Protein AF-A0A2V7VW15-F1 (afdb_monomer)

Structure (mmCIF, N/CA/C/O backbone):
data_AF-A0A2V7VW15-F1
#
_entry.id   AF-A0A2V7VW15-F1
#
loop_
_atom_site.group_PDB
_atom_site.id
_atom_site.type_symbol
_atom_site.label_atom_id
_atom_site.label_alt_id
_atom_site.label_comp_id
_atom_site.label_asym_id
_atom_site.label_entity_id
_atom_site.label_seq_id
_atom_site.pdbx_PDB_ins_code
_atom_site.Cartn_x
_atom_site.Cartn_y
_atom_site.Cartn_z
_atom_site.occupancy
_atom_site.B_iso_or_equiv
_atom_site.auth_seq_id
_atom_site.auth_comp_id
_atom_site.auth_asym_id
_atom_site.auth_atom_id
_atom_site.pdbx_PDB_model_num
ATOM 1 N N . MET A 1 1 ? 7.125 -2.948 -7.141 1.00 82.44 1 MET A N 1
ATOM 2 C CA . MET A 1 1 ? 6.078 -1.911 -7.246 1.00 82.44 1 MET A CA 1
ATOM 3 C C . MET A 1 1 ? 5.780 -1.428 -5.838 1.00 82.44 1 MET A C 1
ATOM 5 O O . MET A 1 1 ? 5.760 -2.248 -4.931 1.00 82.44 1 MET A O 1
ATOM 9 N N . SER A 1 2 ? 5.621 -0.127 -5.629 1.00 90.00 2 SER A N 1
ATOM 10 C CA . SER A 1 2 ? 5.409 0.447 -4.297 1.00 90.00 2 SER A CA 1
ATOM 11 C C . SER A 1 2 ? 3.953 0.860 -4.146 1.00 90.00 2 SER A C 1
ATOM 13 O O . SER A 1 2 ? 3.384 1.479 -5.043 1.00 90.00 2 SER A O 1
ATOM 15 N N . VAL A 1 3 ? 3.337 0.514 -3.022 1.00 91.31 3 VAL A N 1
ATOM 16 C CA . VAL A 1 3 ? 1.956 0.869 -2.702 1.00 91.31 3 VAL A CA 1
ATOM 17 C C . VAL A 1 3 ? 1.944 1.647 -1.396 1.00 91.31 3 VAL A C 1
ATOM 19 O O . VAL A 1 3 ? 2.394 1.169 -0.358 1.00 91.31 3 VAL A O 1
ATOM 22 N N . THR A 1 4 ? 1.401 2.854 -1.450 1.00 92.06 4 THR A N 1
ATOM 23 C CA . THR A 1 4 ? 1.246 3.746 -0.306 1.00 92.06 4 THR A CA 1
ATOM 24 C C . THR A 1 4 ? -0.232 3.867 0.028 1.00 92.06 4 THR A C 1
ATOM 26 O O . THR A 1 4 ? -1.022 4.323 -0.788 1.00 92.06 4 THR A O 1
ATOM 29 N N . LEU A 1 5 ? -0.614 3.458 1.227 1.00 90.62 5 LEU A N 1
ATOM 30 C CA . LEU A 1 5 ? -1.950 3.583 1.782 1.00 90.62 5 LEU A CA 1
ATOM 31 C C . LEU A 1 5 ? -1.978 4.761 2.761 1.00 90.62 5 LEU A C 1
ATOM 33 O O . LEU A 1 5 ? -1.302 4.746 3.782 1.00 90.62 5 LEU A O 1
ATOM 37 N N . THR A 1 6 ? -2.760 5.782 2.456 1.00 91.56 6 THR A N 1
ATOM 38 C CA . THR A 1 6 ? -2.967 6.977 3.269 1.00 91.56 6 THR A CA 1
ATOM 39 C C . THR A 1 6 ? -4.356 6.918 3.874 1.00 91.56 6 THR A C 1
ATOM 41 O O . THR A 1 6 ? -5.348 6.887 3.159 1.00 91.56 6 THR A O 1
ATOM 44 N N . GLY A 1 7 ? -4.450 6.899 5.195 1.00 86.50 7 GLY A N 1
ATOM 45 C CA . GLY A 1 7 ? -5.721 6.887 5.901 1.00 86.50 7 GLY A CA 1
ATOM 46 C C . GLY A 1 7 ? -5.827 7.966 6.951 1.00 86.50 7 GLY A C 1
ATOM 47 O O . GLY A 1 7 ? -4.864 8.660 7.272 1.00 86.50 7 GLY A O 1
ATOM 48 N N . LYS A 1 8 ? -7.002 8.020 7.578 1.00 78.81 8 LYS A N 1
ATOM 49 C CA . LYS A 1 8 ? -7.235 8.869 8.751 1.00 78.81 8 LYS A CA 1
ATOM 50 C C . LYS A 1 8 ? -6.345 8.483 9.942 1.00 78.81 8 LYS A C 1
ATOM 52 O O . LYS A 1 8 ? -6.028 9.331 10.766 1.00 78.81 8 LYS A O 1
ATOM 57 N N . THR A 1 9 ? -5.930 7.217 10.012 1.00 76.69 9 THR A N 1
ATOM 58 C CA . THR A 1 9 ? -5.038 6.682 11.053 1.00 76.69 9 THR A CA 1
ATOM 59 C C . THR A 1 9 ? -3.547 6.825 10.723 1.00 76.69 9 THR A C 1
ATOM 61 O O . THR A 1 9 ? -2.711 6.458 11.544 1.00 76.69 9 THR A O 1
ATOM 64 N N . GLY A 1 10 ? -3.198 7.363 9.547 1.00 84.81 10 GLY A N 1
ATOM 65 C CA . GLY A 1 10 ? -1.819 7.594 9.113 1.00 84.81 10 GLY A CA 1
ATOM 66 C C . GLY A 1 10 ? -1.499 7.006 7.739 1.00 84.81 10 GLY A C 1
ATOM 67 O O . GLY A 1 10 ? -2.351 6.433 7.059 1.00 84.81 10 GLY A O 1
ATOM 68 N N . THR A 1 11 ? -0.244 7.157 7.328 1.00 89.06 11 THR A N 1
ATOM 69 C CA . THR A 1 11 ? 0.298 6.642 6.065 1.00 89.06 11 THR A CA 1
ATOM 70 C C . THR A 1 11 ? 1.075 5.350 6.283 1.00 89.06 11 THR A C 1
ATOM 72 O O . THR A 1 11 ? 1.903 5.246 7.185 1.00 89.06 11 THR A O 1
ATOM 75 N N . ARG A 1 12 ? 0.848 4.362 5.420 1.00 89.69 12 ARG A N 1
ATOM 76 C CA . ARG A 1 12 ? 1.589 3.104 5.364 1.00 89.69 12 ARG A CA 1
ATOM 77 C C . ARG A 1 12 ? 2.120 2.877 3.964 1.00 89.69 12 ARG A C 1
ATOM 79 O O . ARG A 1 12 ? 1.410 3.042 2.987 1.00 89.69 12 ARG A O 1
ATOM 86 N N . ASN A 1 13 ? 3.365 2.454 3.878 1.00 91.31 13 ASN A N 1
ATOM 87 C CA . ASN A 1 13 ? 4.034 2.093 2.638 1.00 91.31 13 ASN A CA 1
ATOM 88 C C . ASN A 1 13 ? 4.287 0.584 2.680 1.00 91.31 13 ASN A C 1
ATOM 90 O O . ASN A 1 13 ? 4.700 0.053 3.711 1.00 91.31 13 ASN A O 1
ATOM 94 N N . THR A 1 14 ? 4.021 -0.098 1.571 1.00 90.62 14 THR A N 1
ATOM 95 C CA . THR A 1 14 ? 4.449 -1.475 1.357 1.00 90.62 14 THR A CA 1
ATOM 96 C C . THR A 1 14 ? 4.938 -1.671 -0.074 1.00 90.62 14 THR A C 1
ATOM 98 O O . THR A 1 14 ? 4.544 -0.951 -0.989 1.00 90.62 14 THR A O 1
ATOM 101 N N . THR A 1 15 ? 5.797 -2.662 -0.280 1.00 90.12 15 THR A N 1
ATOM 102 C CA . THR A 1 15 ? 6.241 -3.070 -1.618 1.00 90.12 15 THR A CA 1
ATOM 103 C C . THR A 1 15 ? 5.465 -4.316 -2.020 1.00 90.12 15 THR A C 1
ATOM 105 O O . THR A 1 15 ? 5.358 -5.251 -1.229 1.00 90.12 15 THR A O 1
ATOM 108 N N . THR A 1 16 ? 4.908 -4.338 -3.229 1.00 88.56 16 THR A N 1
ATOM 109 C CA . THR A 1 16 ? 4.246 -5.533 -3.766 1.00 88.56 16 THR A CA 1
ATOM 110 C C . THR A 1 16 ? 5.253 -6.652 -3.997 1.00 88.56 16 THR A C 1
ATOM 112 O O . THR A 1 16 ? 6.391 -6.392 -4.403 1.00 88.56 16 THR A O 1
ATOM 115 N N . GLY A 1 17 ? 4.795 -7.892 -3.842 1.00 83.62 17 GLY A N 1
ATOM 116 C CA . GLY A 1 17 ? 5.537 -9.088 -4.222 1.00 83.62 17 GLY A CA 1
ATOM 117 C C . GLY A 1 17 ? 5.818 -9.179 -5.725 1.00 83.62 17 GLY A C 1
ATOM 118 O O . GLY A 1 17 ? 5.358 -8.357 -6.526 1.00 83.62 17 GLY A O 1
ATOM 119 N N . ALA A 1 18 ? 6.582 -10.203 -6.107 1.00 80.75 18 ALA A N 1
ATOM 120 C CA . ALA A 1 18 ? 6.918 -10.505 -7.503 1.00 80.75 18 ALA A CA 1
ATOM 121 C C . ALA A 1 18 ? 5.682 -10.867 -8.350 1.00 80.75 18 ALA A C 1
ATOM 123 O O . ALA A 1 18 ? 5.665 -10.660 -9.557 1.00 80.75 18 ALA A O 1
ATOM 124 N N . ASP A 1 19 ? 4.640 -11.363 -7.693 1.00 81.06 19 ASP A N 1
ATOM 125 C CA . ASP A 1 19 ? 3.309 -11.664 -8.214 1.00 81.06 19 ASP A CA 1
ATOM 126 C C . ASP A 1 19 ? 2.371 -10.439 -8.235 1.00 81.06 19 ASP A C 1
ATOM 128 O O . ASP A 1 19 ? 1.227 -10.537 -8.669 1.00 81.06 19 ASP A O 1
ATOM 132 N N . GLY A 1 20 ? 2.836 -9.272 -7.771 1.00 79.06 20 GLY A N 1
ATOM 133 C CA . GLY A 1 20 ? 2.047 -8.038 -7.707 1.00 79.06 20 GLY A CA 1
ATOM 134 C C . GLY A 1 20 ? 1.095 -7.955 -6.509 1.00 79.06 20 GLY A C 1
ATOM 135 O O . GLY A 1 20 ? 0.415 -6.940 -6.343 1.00 79.06 20 GLY A O 1
ATOM 136 N N . SER A 1 21 ? 1.061 -8.972 -5.644 1.00 85.12 21 SER A N 1
ATOM 137 C CA . SER A 1 21 ? 0.232 -8.957 -4.441 1.00 85.12 21 SER A CA 1
ATOM 138 C C . SER A 1 21 ? 0.809 -8.040 -3.359 1.00 85.12 21 SER A C 1
ATOM 140 O O . SER A 1 21 ? 2.020 -7.860 -3.216 1.00 85.12 21 SER A O 1
ATOM 142 N N . TYR A 1 22 ? -0.078 -7.424 -2.582 1.00 87.06 22 TYR A N 1
ATOM 143 C CA . TYR A 1 22 ? 0.267 -6.647 -1.397 1.00 87.06 22 TYR A CA 1
ATOM 144 C C . TYR A 1 22 ? -0.838 -6.790 -0.358 1.00 87.06 22 TYR A C 1
ATOM 146 O O . TYR A 1 22 ? -1.992 -7.078 -0.683 1.00 87.06 22 TYR A O 1
ATOM 154 N N . ARG A 1 23 ? -0.500 -6.568 0.913 1.00 87.25 23 ARG A N 1
ATOM 155 C CA . ARG A 1 23 ? -1.475 -6.637 1.999 1.00 87.25 23 ARG A CA 1
ATOM 156 C C . ARG A 1 23 ? -1.136 -5.653 3.103 1.00 87.25 23 ARG A C 1
ATOM 158 O O . ARG A 1 23 ? -0.018 -5.624 3.604 1.00 87.25 23 ARG A O 1
ATOM 165 N N . PHE A 1 24 ? -2.146 -4.905 3.531 1.00 85.75 24 PHE A N 1
ATOM 166 C CA . PHE A 1 24 ? -2.087 -4.090 4.736 1.00 85.75 24 PHE A CA 1
ATOM 167 C C . PHE A 1 24 ? -2.933 -4.760 5.823 1.00 85.75 24 PHE A C 1
ATOM 169 O O . PHE A 1 24 ? -4.128 -4.975 5.635 1.00 85.75 24 PHE A O 1
ATOM 176 N N . ALA A 1 25 ? -2.308 -5.124 6.943 1.00 83.50 25 ALA A N 1
ATOM 177 C CA . ALA A 1 25 ? -2.978 -5.719 8.101 1.00 83.50 25 ALA A CA 1
ATOM 178 C C . ALA A 1 25 ? -3.038 -4.729 9.273 1.00 83.50 25 ALA A C 1
ATOM 180 O O . ALA A 1 25 ? -2.174 -3.860 9.393 1.00 83.50 25 ALA A O 1
ATOM 181 N N . GLY A 1 26 ? -4.043 -4.860 10.143 1.00 80.25 26 GLY A N 1
ATOM 182 C CA . GLY A 1 26 ? -4.225 -3.952 11.282 1.00 80.25 26 GLY A CA 1
ATOM 183 C C . GLY A 1 26 ? -4.561 -2.527 10.841 1.00 80.25 26 GLY A C 1
ATOM 184 O O . GLY A 1 26 ? -3.898 -1.581 11.266 1.00 80.25 26 GLY A O 1
ATOM 185 N N . LEU A 1 27 ? -5.517 -2.402 9.917 1.00 82.62 27 LEU A N 1
ATOM 186 C CA . LEU A 1 27 ? -6.151 -1.137 9.564 1.00 82.62 27 LEU A CA 1
ATOM 187 C C . LEU A 1 27 ? -7.496 -1.059 10.279 1.00 82.62 27 LEU A C 1
ATOM 189 O O . LEU A 1 27 ? -8.271 -2.018 10.241 1.00 82.62 27 LEU A O 1
ATOM 193 N N . ASP A 1 28 ? -7.759 0.077 10.907 1.00 83.62 28 ASP A N 1
ATOM 194 C CA . ASP A 1 28 ? -9.077 0.385 11.440 1.00 83.62 28 ASP A CA 1
ATOM 195 C C . ASP A 1 28 ? -10.107 0.540 10.311 1.00 83.62 28 ASP A C 1
ATOM 197 O O . ASP A 1 28 ? -9.759 0.873 9.176 1.00 83.62 28 ASP A O 1
ATOM 201 N N . PRO A 1 29 ? -11.394 0.292 10.589 1.00 86.06 29 PRO A N 1
ATOM 202 C CA . PRO A 1 29 ? -12.451 0.545 9.629 1.00 86.06 29 PRO A CA 1
ATOM 203 C C . PRO A 1 29 ? -12.578 2.047 9.347 1.00 86.06 29 PRO A C 1
ATOM 205 O O . PRO A 1 29 ? -12.693 2.864 10.260 1.00 86.06 29 PRO A O 1
ATOM 208 N N . GLY A 1 30 ? -12.585 2.418 8.071 1.00 87.38 30 GLY A N 1
ATOM 209 C CA . GLY A 1 30 ? -12.626 3.811 7.638 1.00 87.38 30 GLY A CA 1
ATOM 210 C C . GLY A 1 30 ? -12.388 3.971 6.141 1.00 87.38 30 GLY A C 1
ATOM 211 O O . GLY A 1 30 ? -12.268 2.988 5.413 1.00 87.38 30 GLY A O 1
ATOM 212 N N . SER A 1 31 ? -12.325 5.216 5.676 1.00 88.94 31 SER A N 1
ATOM 213 C CA . SER A 1 31 ? -11.958 5.531 4.292 1.00 88.94 31 SER A CA 1
ATOM 214 C C . SER A 1 31 ? -10.451 5.744 4.173 1.00 88.94 31 SER A C 1
ATOM 216 O O . SER A 1 31 ? -9.858 6.499 4.948 1.00 88.94 31 SER A O 1
ATOM 218 N N . TYR A 1 32 ? -9.855 5.087 3.184 1.00 89.81 32 TYR A N 1
ATOM 219 C CA . TYR A 1 32 ? -8.431 5.124 2.884 1.00 89.81 32 TYR A CA 1
ATOM 220 C C . TYR A 1 32 ? -8.203 5.482 1.417 1.00 89.81 32 TYR A C 1
ATOM 222 O O . TYR A 1 32 ? -8.985 5.125 0.538 1.00 89.81 32 TYR A O 1
ATOM 230 N N . ASP A 1 33 ? -7.088 6.142 1.154 1.00 91.31 33 ASP A N 1
ATOM 231 C CA . ASP A 1 33 ? -6.577 6.401 -0.179 1.00 91.31 33 ASP A CA 1
ATOM 232 C C . ASP A 1 33 ? -5.381 5.493 -0.430 1.00 91.31 33 ASP A C 1
ATOM 234 O O . ASP A 1 33 ? -4.486 5.373 0.399 1.00 91.31 33 ASP A O 1
ATOM 238 N N . VAL A 1 34 ? -5.332 4.851 -1.585 1.00 91.06 34 VAL A N 1
ATOM 239 C CA . VAL A 1 34 ? -4.285 3.896 -1.931 1.00 91.06 34 VAL A CA 1
ATOM 240 C C . VAL A 1 34 ? -3.626 4.341 -3.227 1.00 91.06 34 VAL A C 1
ATOM 242 O O . VAL A 1 34 ? -4.285 4.519 -4.245 1.00 91.06 34 VAL A O 1
ATOM 245 N N . ARG A 1 35 ? -2.315 4.550 -3.195 1.00 91.12 35 ARG A N 1
ATOM 246 C CA . ARG A 1 35 ? -1.498 5.010 -4.317 1.00 91.12 35 ARG A CA 1
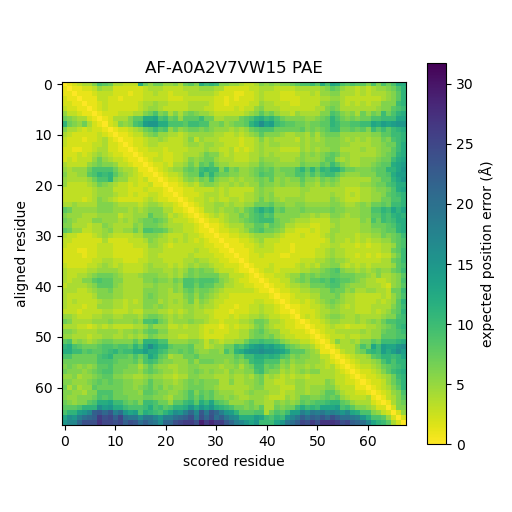ATOM 247 C C . ARG A 1 35 ? -0.516 3.919 -4.711 1.00 91.12 35 ARG A C 1
ATOM 249 O O . ARG A 1 35 ? 0.330 3.535 -3.913 1.00 91.12 35 ARG A O 1
ATOM 256 N N . ALA A 1 36 ? -0.623 3.445 -5.941 1.00 90.56 36 ALA A N 1
ATOM 257 C CA . ALA A 1 36 ? 0.271 2.473 -6.547 1.00 90.56 36 ALA A CA 1
ATOM 258 C C . ALA A 1 36 ? 1.253 3.178 -7.491 1.00 90.56 36 ALA A C 1
ATOM 260 O O . ALA A 1 36 ? 0.836 3.914 -8.386 1.00 90.56 36 ALA A O 1
ATOM 261 N N . GLU A 1 37 ? 2.552 2.945 -7.308 1.00 89.06 37 GLU A N 1
ATOM 262 C CA . GLU A 1 37 ? 3.624 3.562 -8.093 1.00 89.06 37 GLU A CA 1
ATOM 263 C C . GLU A 1 37 ? 4.652 2.519 -8.525 1.00 89.06 37 GLU A C 1
ATOM 265 O O . GLU A 1 37 ? 5.128 1.706 -7.727 1.00 89.06 37 GLU A O 1
ATOM 270 N N . VAL A 1 38 ? 5.004 2.534 -9.810 1.00 87.00 38 VAL A N 1
ATOM 271 C CA . VAL A 1 38 ? 5.959 1.588 -10.396 1.00 87.00 38 VAL A CA 1
ATOM 272 C C . VAL A 1 38 ? 6.833 2.320 -11.385 1.00 87.00 38 VAL A C 1
ATOM 274 O O . VAL A 1 38 ? 6.338 3.049 -12.242 1.00 87.00 38 VAL A O 1
ATOM 277 N N . THR A 1 39 ? 8.137 2.096 -11.286 1.00 8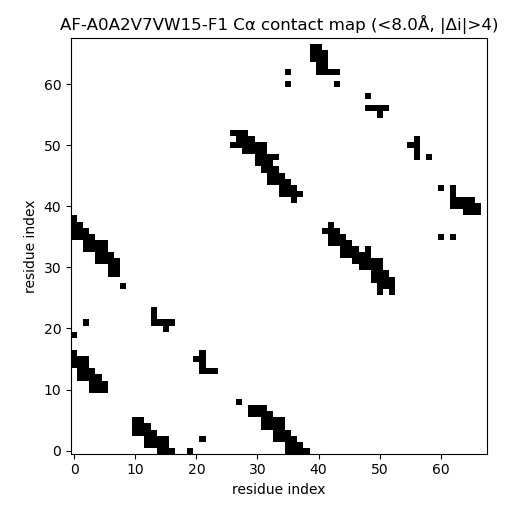3.50 39 THR A N 1
ATOM 278 C CA . THR A 1 39 ? 9.102 2.601 -12.257 1.00 83.50 39 THR A CA 1
ATOM 279 C C . THR A 1 39 ? 8.729 2.109 -13.658 1.00 83.50 39 THR A C 1
ATOM 281 O O . THR A 1 39 ? 8.559 0.911 -13.866 1.00 83.50 39 THR A O 1
ATOM 284 N N . GLY A 1 40 ? 8.564 3.034 -14.607 1.00 84.06 40 GLY A N 1
ATOM 285 C CA . GLY A 1 40 ? 8.136 2.730 -15.981 1.00 84.06 40 GLY A CA 1
ATOM 286 C C . GLY A 1 40 ? 6.616 2.673 -16.207 1.00 84.06 40 GLY A C 1
ATOM 287 O O . GLY A 1 40 ? 6.171 2.498 -17.340 1.00 84.06 40 GLY A 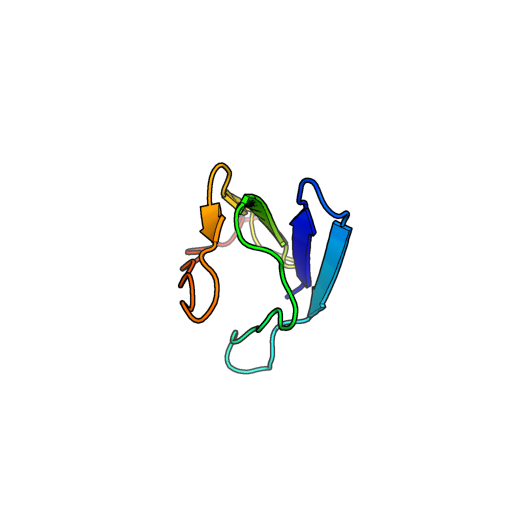O 1
ATOM 288 N N . PHE A 1 41 ? 5.792 2.864 -15.172 1.00 86.50 41 PHE A N 1
ATOM 289 C CA . PHE A 1 41 ? 4.333 2.939 -15.298 1.00 86.50 41 PHE A CA 1
ATOM 290 C C . PHE A 1 41 ? 3.803 4.278 -14.792 1.00 86.50 41 PHE A C 1
ATOM 292 O O . PHE A 1 41 ? 4.452 4.986 -14.021 1.00 86.50 41 PHE A O 1
ATOM 299 N N . ARG A 1 42 ? 2.591 4.639 -15.223 1.00 86.81 42 ARG A N 1
ATOM 300 C CA . ARG A 1 42 ? 1.893 5.798 -14.658 1.00 86.81 42 ARG A CA 1
ATOM 301 C C . ARG A 1 42 ? 1.415 5.458 -13.239 1.00 86.81 42 ARG A C 1
ATOM 303 O O . ARG A 1 42 ? 0.737 4.441 -13.087 1.00 86.81 42 ARG A O 1
ATOM 310 N N . PRO A 1 43 ? 1.728 6.278 -12.218 1.00 87.44 43 PRO A N 1
ATOM 311 C CA . PRO A 1 43 ? 1.216 6.058 -10.872 1.00 87.44 43 PRO A CA 1
ATOM 312 C C . PRO A 1 43 ? -0.310 6.198 -10.865 1.00 87.44 43 PRO A C 1
ATOM 314 O O . PRO A 1 43 ? -0.862 7.074 -11.533 1.00 87.44 43 PRO A O 1
ATOM 317 N N . LEU A 1 44 ? -0.993 5.341 -10.106 1.00 88.56 44 LEU A N 1
ATOM 318 C CA . LEU A 1 44 ? -2.450 5.330 -9.995 1.00 88.56 44 LEU A CA 1
ATOM 319 C C . LEU A 1 44 ? -2.854 5.500 -8.531 1.00 88.56 44 LEU A C 1
ATOM 321 O O . LEU A 1 44 ? -2.431 4.733 -7.668 1.00 88.56 44 LEU A O 1
ATOM 325 N N . LYS A 1 45 ? -3.686 6.504 -8.251 1.00 90.50 45 LYS A N 1
ATOM 326 C CA . LYS A 1 45 ? -4.276 6.735 -6.929 1.00 90.50 45 LYS A CA 1
ATOM 327 C C . LYS A 1 45 ? -5.742 6.308 -6.960 1.00 90.50 45 LYS A C 1
ATOM 329 O O . LYS A 1 45 ? -6.473 6.676 -7.873 1.00 90.50 45 LYS A O 1
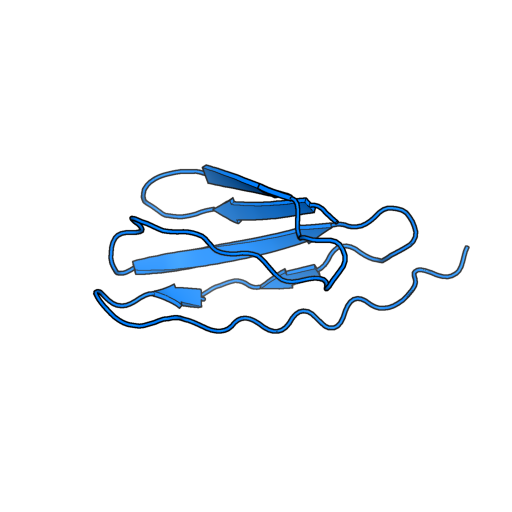ATOM 334 N N . ARG A 1 46 ? -6.159 5.529 -5.968 1.00 90.62 46 ARG A N 1
ATOM 335 C CA . ARG A 1 46 ? -7.548 5.175 -5.699 1.00 90.62 46 ARG A CA 1
ATOM 336 C C . ARG A 1 46 ? -7.947 5.791 -4.371 1.00 90.62 46 ARG A C 1
ATOM 338 O O . ARG A 1 46 ? -7.379 5.453 -3.341 1.00 90.62 46 ARG A O 1
ATOM 345 N N . GLU A 1 47 ? -8.907 6.692 -4.412 1.00 90.75 47 GLU A N 1
ATOM 346 C CA . GLU A 1 47 ? -9.414 7.381 -3.230 1.00 90.75 47 GLU A CA 1
ATOM 347 C C . GLU A 1 47 ? -10.723 6.747 -2.766 1.00 90.75 47 GLU A C 1
ATOM 349 O O . GLU A 1 47 ? -11.381 6.036 -3.531 1.00 90.75 47 GLU A O 1
ATOM 354 N N . ASN A 1 48 ? -11.108 7.024 -1.519 1.00 86.25 48 ASN A N 1
ATOM 355 C CA . ASN A 1 48 ? -12.394 6.589 -0.963 1.00 86.25 48 ASN A CA 1
ATOM 356 C C . ASN A 1 48 ? -12.551 5.055 -0.870 1.00 86.25 48 ASN A C 1
ATOM 358 O O . ASN A 1 48 ? -13.631 4.491 -1.049 1.00 86.25 48 ASN A O 1
ATOM 362 N N . VAL A 1 49 ? -11.457 4.353 -0.573 1.00 87.94 49 VAL A N 1
ATOM 363 C CA . VAL A 1 49 ? -11.4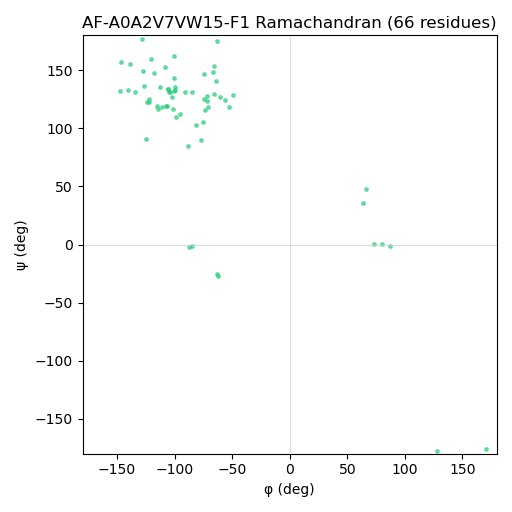88 2.917 -0.293 1.00 87.94 49 VAL A CA 1
ATOM 364 C C . VAL A 1 49 ? -12.054 2.712 1.105 1.00 87.94 49 VAL A C 1
ATOM 366 O O . VAL A 1 49 ? -11.375 2.947 2.102 1.00 87.94 49 VAL A O 1
ATOM 369 N N . SER A 1 50 ? -13.303 2.259 1.187 1.00 86.44 50 SER A N 1
ATOM 370 C CA . SER A 1 50 ? -13.897 1.839 2.455 1.00 86.44 50 SER A CA 1
ATOM 371 C C . SER A 1 50 ? -13.266 0.52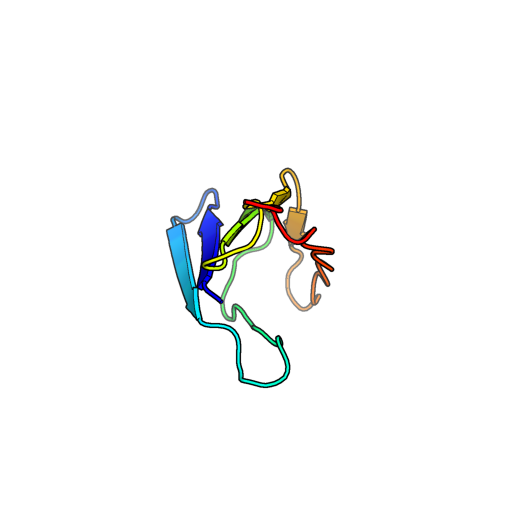4 2.912 1.00 86.44 50 SER A C 1
ATOM 373 O O . SER A 1 50 ? -13.347 -0.498 2.226 1.00 86.44 50 SER A O 1
ATOM 375 N N . VAL A 1 51 ? -12.620 0.553 4.071 1.00 86.94 51 VAL A N 1
ATOM 376 C CA . VAL A 1 51 ? -12.112 -0.614 4.790 1.00 86.94 51 VAL A CA 1
ATOM 377 C C . VAL A 1 51 ? -13.061 -0.879 5.950 1.00 86.94 51 VAL A C 1
ATOM 379 O O . VAL A 1 51 ? -13.411 0.035 6.692 1.00 86.94 51 VAL A O 1
ATOM 382 N N . ALA A 1 52 ? -13.497 -2.126 6.104 1.00 83.12 52 ALA A N 1
ATOM 383 C CA . ALA A 1 52 ? -14.347 -2.551 7.209 1.00 83.12 52 ALA A CA 1
ATOM 384 C C . ALA A 1 52 ? -13.622 -3.605 8.053 1.00 83.12 52 ALA A C 1
ATOM 386 O O . ALA A 1 52 ? -12.837 -4.399 7.532 1.00 83.12 52 ALA A O 1
ATOM 387 N N . LEU A 1 53 ? -13.894 -3.619 9.359 1.00 81.00 53 LEU A N 1
ATOM 388 C CA . LEU A 1 53 ? -13.243 -4.526 10.299 1.00 81.00 53 LEU A CA 1
ATOM 389 C C . LEU A 1 53 ? -13.533 -5.981 9.894 1.00 81.00 53 LEU A C 1
ATOM 391 O O . LEU A 1 53 ? -14.685 -6.352 9.677 1.00 81.00 53 LEU A O 1
ATOM 395 N N . GLY A 1 54 ? -12.489 -6.796 9.743 1.00 75.81 54 GLY A N 1
ATOM 396 C CA . GLY A 1 54 ? -12.621 -8.193 9.312 1.00 75.81 54 GLY A CA 1
ATOM 397 C C . GLY A 1 54 ? -12.969 -8.395 7.830 1.00 75.81 54 GLY A C 1
ATOM 398 O O . GLY A 1 54 ? -13.052 -9.539 7.387 1.00 75.81 54 GLY A O 1
ATOM 399 N N . LYS A 1 55 ? -13.127 -7.324 7.038 1.00 79.50 55 LYS A N 1
ATOM 400 C CA . LYS A 1 55 ? -13.258 -7.406 5.577 1.00 79.50 55 LYS A CA 1
ATOM 401 C C . LYS A 1 55 ? -11.943 -7.065 4.893 1.00 79.50 55 LYS A C 1
ATOM 403 O O . LYS A 1 55 ? -11.204 -6.178 5.306 1.00 79.50 55 LYS A O 1
ATOM 408 N N . 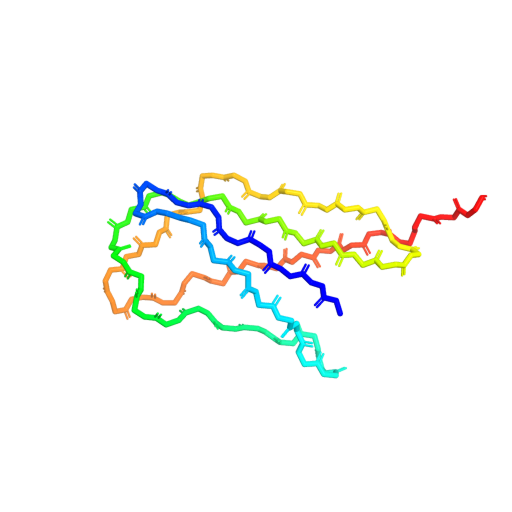THR A 1 56 ? -11.679 -7.769 3.799 1.00 77.12 56 THR A N 1
ATOM 409 C CA . THR A 1 56 ? -10.571 -7.449 2.899 1.00 77.12 56 THR A CA 1
ATOM 410 C C . THR A 1 56 ? -11.116 -6.597 1.763 1.00 77.12 56 THR A C 1
ATOM 412 O O . THR A 1 56 ? -11.903 -7.084 0.953 1.00 77.12 56 THR A O 1
ATOM 415 N N . SER A 1 57 ? -10.717 -5.329 1.707 1.00 82.25 57 SER A N 1
ATOM 416 C CA . SER A 1 57 ? -11.020 -4.467 0.563 1.00 82.25 57 SER A CA 1
ATOM 417 C C . SER A 1 57 ? -10.007 -4.754 -0.540 1.00 82.25 57 SER A C 1
ATOM 419 O O . SER A 1 57 ? -8.849 -4.345 -0.450 1.00 82.25 57 SER A O 1
ATOM 421 N N . ALA A 1 58 ? -10.434 -5.502 -1.557 1.00 81.06 58 ALA A N 1
ATOM 422 C CA . ALA A 1 58 ? -9.637 -5.734 -2.753 1.00 81.06 58 ALA A CA 1
ATOM 423 C C . ALA A 1 58 ? -9.634 -4.461 -3.609 1.00 81.06 58 ALA A C 1
ATOM 425 O O . ALA A 1 58 ? -10.685 -3.907 -3.934 1.00 81.06 58 ALA A O 1
ATOM 426 N N . VAL A 1 59 ? -8.440 -3.966 -3.930 1.00 83.56 59 VAL A N 1
ATOM 427 C CA . VAL A 1 59 ? -8.252 -2.759 -4.735 1.00 83.56 59 VAL A CA 1
ATOM 428 C C . VAL A 1 59 ? -7.355 -3.116 -5.915 1.00 83.56 59 VAL A C 1
ATOM 430 O O . VAL A 1 59 ? -6.140 -3.021 -5.838 1.00 83.56 59 VAL A O 1
ATOM 433 N N . ASP A 1 60 ? -7.958 -3.525 -7.027 1.00 80.62 60 ASP A N 1
ATOM 434 C CA . ASP A 1 60 ? -7.225 -3.848 -8.253 1.00 80.62 60 ASP A CA 1
ATOM 435 C C . ASP A 1 60 ? -6.705 -2.597 -8.969 1.00 80.62 60 ASP A C 1
ATOM 437 O O . ASP A 1 60 ? -7.486 -1.767 -9.445 1.00 80.62 60 ASP A O 1
ATOM 441 N N . PHE A 1 61 ? -5.387 -2.449 -9.072 1.00 81.06 61 PHE A N 1
ATOM 442 C CA . PHE A 1 61 ? -4.751 -1.365 -9.818 1.00 81.06 61 PHE A CA 1
ATOM 443 C C . PHE A 1 61 ? -4.325 -1.848 -11.204 1.00 81.06 61 PHE A C 1
ATOM 445 O O . PHE A 1 61 ? -3.358 -2.590 -11.340 1.00 81.06 61 PHE A O 1
ATOM 452 N N . ALA A 1 62 ? -5.008 -1.379 -12.248 1.00 80.94 62 ALA A N 1
ATOM 453 C CA 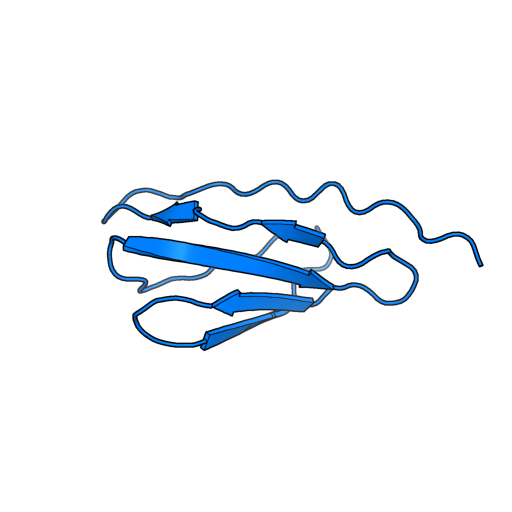. ALA A 1 62 ? -4.581 -1.579 -13.630 1.00 80.94 62 ALA A CA 1
ATOM 454 C C . ALA A 1 62 ? -3.632 -0.443 -14.040 1.00 80.94 62 ALA A C 1
ATOM 456 O O . ALA A 1 62 ? -4.047 0.579 -14.589 1.00 80.94 62 ALA A O 1
ATOM 457 N N . LEU A 1 63 ? -2.349 -0.595 -13.717 1.00 79.94 63 LEU A N 1
ATOM 458 C CA . LEU A 1 63 ? -1.327 0.376 -14.094 1.00 79.94 63 LEU A CA 1
ATOM 459 C C . LEU A 1 63 ? -1.070 0.290 -15.598 1.00 79.94 63 LEU A C 1
ATOM 461 O O . LEU A 1 63 ? -0.712 -0.762 -16.126 1.00 79.94 63 LEU A O 1
ATOM 465 N N . LYS A 1 64 ? -1.224 1.414 -16.297 1.00 78.62 64 LYS A N 1
ATOM 466 C CA . LYS A 1 64 ? -0.882 1.498 -17.717 1.00 78.62 64 LYS A CA 1
ATOM 467 C C . LYS A 1 64 ? 0.608 1.803 -17.848 1.00 78.62 64 LYS A C 1
ATOM 469 O O . LYS A 1 64 ? 1.099 2.726 -17.188 1.00 78.62 64 LYS A O 1
ATOM 474 N N . VAL A 1 65 ? 1.316 1.036 -18.687 1.00 80.25 65 VAL A N 1
ATOM 475 C CA . VAL A 1 65 ? 2.709 1.335 -19.059 1.00 80.25 65 VAL A CA 1
ATOM 476 C C . VAL A 1 65 ? 2.738 2.777 -19.544 1.00 80.25 65 VAL A C 1
ATOM 478 O O . VAL A 1 65 ? 2.035 3.144 -20.490 1.00 80.25 65 VAL A O 1
ATOM 481 N N . GLY A 1 66 ? 3.497 3.609 -18.839 1.00 66.31 66 GLY A N 1
ATOM 482 C CA . GLY A 1 66 ? 3.750 4.966 -19.276 1.00 66.31 66 GLY A CA 1
ATOM 483 C C . GLY A 1 66 ? 4.790 4.854 -20.366 1.00 66.31 66 GLY A C 1
ATOM 484 O O . GLY A 1 66 ? 5.972 4.832 -20.048 1.00 66.31 66 GLY A O 1
ATOM 485 N N . GLY A 1 67 ? 4.340 4.709 -21.614 1.00 56.12 67 GLY A N 1
ATOM 486 C CA . GLY A 1 67 ? 5.224 4.797 -22.769 1.00 56.12 67 GLY A CA 1
ATOM 487 C C . GLY A 1 67 ? 6.076 6.058 -22.643 1.00 56.12 67 GLY A C 1
ATOM 488 O O . GLY A 1 67 ? 5.542 7.123 -22.306 1.00 56.12 67 GLY A O 1
ATOM 489 N N . MET A 1 68 ? 7.384 5.859 -22.791 1.00 51.81 68 MET A N 1
ATOM 490 C CA . MET A 1 68 ? 8.407 6.901 -22.863 1.00 51.81 68 MET A CA 1
ATOM 491 C C . MET A 1 68 ? 8.051 7.978 -23.886 1.00 51.81 68 MET A C 1
ATOM 493 O O . MET A 1 68 ? 7.455 7.617 -24.928 1.00 51.81 68 MET A O 1
#

Nearest PDB structures (foldseek):
  5aq0-assembly1_A  TM=8.520E-01  e=1.057E-01  Homo sapiens
  4wi0-assembly1_B  TM=7.954E-01  e=1.590E+00  Acetivibrio cellulolyticus
  4iyk-assembly1_A  TM=7.549E-01  e=1.780E+00  Bacteroides uniformis ATCC 8492
  4u3s-assembly1_B  TM=8.107E-01  e=2.231E+00  Acetivibrio cellulolyticus
  8fia-assembly1_A-2  TM=6.381E-01  e=6.164E+00  Drosophila melanogaster

Foldseek 3Di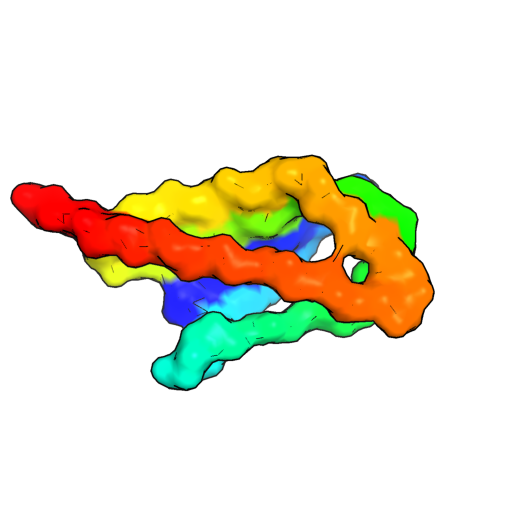:
DKKWKQDPVGIDIDDADPVRDDDDPDDAFDWIKMWADDVQWDIDIDGRQGDHVPDDRDDDDPTDRPDD

Radius of gyration: 12.23 Å; Cα contacts (8 Å, |Δi|>4): 123; chains: 1; bounding box: 23×20×34 Å

pLDDT: mean 84.29, std 7.2, range [51.81, 92.06]

Secondary structure (DSSP, 8-state):
-EEEEEETTEEEEEE--TTS-----SPPSEEEEEEEE-TTB--EEEEEEEE-TT--------PPB---

Solvent-accessible surface area (backbone atoms only — not comparable to full-atom values): 4271 Å² total; per-residue (Å²): 82,40,36,38,39,44,39,89,94,45,77,47,77,48,67,33,48,99,86,65,51,75,85,86,77,94,69,76,60,43,60,28,31,40,35,41,40,39,94,70,35,47,66,47,75,46,70,75,42,66,35,47,76,97,53,82,69,85,79,90,78,85,68,51,74,44,78,128

Mean predicted aligned error: 5.46 Å

Sequence (68 aa):
MSVTLTGKTGTRNTTTGADGSYRFAGLDPGSYDVRAEVTGFRPLKRENVSVALGKTSAVDFALKVGGM